Protein AF-A0A1X7V6F0-F1 (afdb_monomer_lite)

Secondary structure (DSSP, 8-state):
-PPPP--------TTPPPTTTS-HHHHHHHHHHH---SPPPTTT-HHHHHHHHHH--S---S-----------

pLDDT: mean 75.88, std 17.16, range [37.56, 95.56]

Foldseek 3Di:
DDDDDDDDDDDDDPPQDDPPPDDPVSNVVSCVVPDDLDQDDCVPCVPSNVVSVVPVPDDDPDDDDDDDPDDDD

Radius of gyration: 14.36 Å; chains: 1; bounding box: 34×31×32 Å

Sequence (73 aa):
MRGAPHYHILLWIENAPVVGIDCPKEVCSFIQDRITCHVPDSNTLPDLNFFVTKCKMHKCSKNNLFIKIIQNF

Structure (mmCIF, N/CA/C/O backbone):
data_AF-A0A1X7V6F0-F1
#
_entry.id   AF-A0A1X7V6F0-F1
#
loop_
_atom_site.group_PDB
_atom_site.id
_atom_site.type_symbol
_atom_site.label_atom_id
_atom_site.label_alt_id
_atom_site.label_comp_id
_atom_site.label_asym_id
_atom_site.label_entity_id
_atom_site.label_seq_id
_atom_site.pdbx_PDB_ins_code
_atom_site.Cartn_x
_atom_site.Cartn_y
_atom_site.Cartn_z
_atom_site.occupancy
_atom_site.B_iso_or_equiv
_atom_site.auth_seq_id
_atom_site.auth_comp_id
_atom_site.auth_asym_id
_atom_site.auth_atom_id
_atom_site.pdbx_PDB_model_num
ATOM 1 N N . MET A 1 1 ? 15.059 24.837 0.944 1.00 41.50 1 MET A N 1
ATOM 2 C CA . MET A 1 1 ? 14.202 23.716 1.392 1.00 41.50 1 MET A CA 1
ATOM 3 C C . MET A 1 1 ? 13.024 23.627 0.439 1.00 41.50 1 MET A C 1
ATOM 5 O O . MET A 1 1 ? 12.292 24.598 0.336 1.00 41.50 1 MET A O 1
ATOM 9 N N . ARG A 1 2 ? 12.879 22.543 -0.330 1.00 54.81 2 ARG A N 1
ATOM 10 C CA . ARG A 1 2 ? 11.647 22.301 -1.097 1.00 54.81 2 ARG A CA 1
ATOM 11 C C . ARG A 1 2 ? 10.743 21.446 -0.211 1.00 54.81 2 ARG A C 1
ATOM 13 O O . ARG A 1 2 ? 11.226 20.458 0.335 1.00 54.81 2 ARG A O 1
ATOM 20 N N . GLY A 1 3 ? 9.501 21.880 0.006 1.00 55.12 3 GLY A N 1
ATOM 21 C CA . GLY A 1 3 ? 8.523 21.123 0.790 1.00 55.12 3 GLY A CA 1
ATOM 22 C C . GLY A 1 3 ? 8.320 19.724 0.206 1.00 55.12 3 GLY A C 1
ATOM 23 O O . GLY A 1 3 ? 8.544 19.511 -0.987 1.00 55.12 3 GLY A O 1
ATOM 24 N N . ALA A 1 4 ? 7.935 18.765 1.047 1.00 56.41 4 ALA A N 1
ATOM 25 C CA . ALA A 1 4 ? 7.559 17.443 0.565 1.00 56.41 4 ALA A CA 1
ATOM 26 C C . ALA A 1 4 ? 6.399 17.579 -0.444 1.00 56.41 4 ALA A C 1
ATOM 28 O O . ALA A 1 4 ? 5.518 18.417 -0.228 1.00 56.41 4 ALA A O 1
ATOM 29 N N . PRO A 1 5 ? 6.386 16.803 -1.543 1.00 61.47 5 PRO A N 1
ATOM 30 C CA . PRO A 1 5 ? 5.236 16.768 -2.439 1.00 61.47 5 PRO A CA 1
ATOM 31 C C . PRO A 1 5 ? 3.971 16.454 -1.631 1.00 61.47 5 PRO A C 1
ATOM 33 O O . PRO A 1 5 ? 3.924 15.460 -0.909 1.00 61.47 5 PRO A O 1
ATOM 36 N N . HIS A 1 6 ? 2.976 17.336 -1.721 1.00 66.50 6 HIS A N 1
ATOM 37 C CA . HIS A 1 6 ? 1.743 17.264 -0.946 1.00 66.50 6 HIS A CA 1
ATOM 38 C C . HIS A 1 6 ? 0.570 17.083 -1.905 1.00 66.50 6 HIS A C 1
ATOM 40 O O . HIS A 1 6 ? 0.233 17.990 -2.664 1.00 66.50 6 HIS A O 1
ATOM 46 N N . TYR A 1 7 ? -0.023 15.895 -1.876 1.00 65.62 7 TYR A N 1
ATOM 47 C CA . TYR A 1 7 ? -1.198 15.547 -2.662 1.00 65.62 7 TYR A CA 1
ATOM 48 C C . TYR A 1 7 ? -2.336 15.191 -1.709 1.00 65.62 7 TYR A C 1
ATOM 50 O O . TYR A 1 7 ? -2.125 14.470 -0.734 1.00 65.62 7 TYR A O 1
ATOM 58 N N . HIS A 1 8 ? -3.536 15.685 -2.003 1.00 72.88 8 HIS A N 1
ATOM 59 C CA . HIS A 1 8 ? -4.762 15.267 -1.331 1.00 72.88 8 HIS A CA 1
ATOM 60 C C . HIS A 1 8 ? -5.491 14.271 -2.223 1.00 72.88 8 HIS A C 1
ATOM 62 O O . HIS A 1 8 ? -5.753 14.567 -3.387 1.00 72.88 8 HIS A O 1
ATOM 68 N N . ILE A 1 9 ? -5.808 13.098 -1.684 1.00 73.31 9 ILE A N 1
ATOM 69 C CA . ILE A 1 9 ? -6.568 12.062 -2.381 1.00 73.31 9 ILE A CA 1
ATOM 70 C C . ILE A 1 9 ? -7.564 11.482 -1.376 1.00 73.31 9 ILE A C 1
ATOM 72 O O . ILE A 1 9 ? -7.189 11.195 -0.240 1.00 73.31 9 ILE A O 1
ATOM 76 N N . LEU A 1 10 ? -8.818 11.320 -1.798 1.00 77.50 10 LEU A N 1
ATOM 77 C CA . LEU A 1 10 ? -9.839 10.582 -1.061 1.00 77.50 10 LEU A CA 1
ATOM 78 C C . LEU A 1 10 ? -10.130 9.286 -1.823 1.00 77.50 10 LEU A C 1
ATOM 80 O O . LEU A 1 10 ? -10.484 9.335 -3.000 1.00 77.50 10 LEU A O 1
ATOM 84 N N . LEU A 1 11 ? -9.946 8.142 -1.166 1.00 78.69 11 LEU A N 1
ATOM 85 C CA . LEU A 1 11 ? -10.167 6.816 -1.743 1.00 78.69 11 LEU A CA 1
ATOM 86 C C . LEU A 1 11 ? -11.112 6.028 -0.840 1.00 78.69 11 LEU A C 1
ATOM 88 O O . LEU A 1 11 ? -10.873 5.934 0.363 1.00 78.69 11 LEU A O 1
ATOM 92 N N . TRP A 1 12 ? -12.135 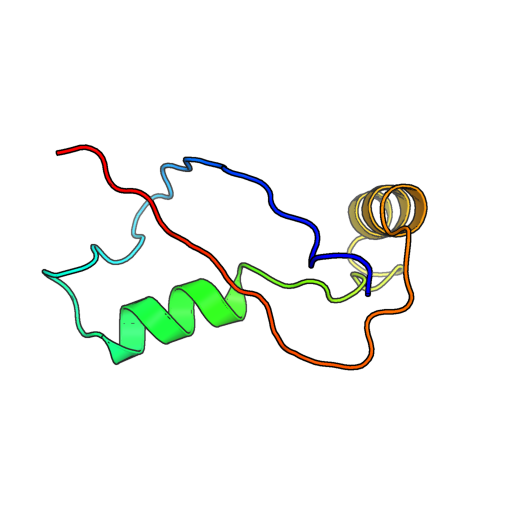5.420 -1.435 1.00 83.19 12 TRP A N 1
ATOM 93 C CA . TRP A 1 12 ? -12.938 4.393 -0.781 1.00 83.19 12 TRP A CA 1
ATOM 94 C C . TRP A 1 12 ? -12.375 3.034 -1.161 1.00 83.19 12 TRP A C 1
ATOM 96 O O . TRP A 1 12 ? -12.407 2.644 -2.326 1.00 83.19 12 TRP A O 1
ATOM 106 N N . ILE A 1 13 ? -11.809 2.347 -0.175 1.00 88.50 13 ILE A N 1
ATOM 107 C CA . ILE A 1 13 ? -11.221 1.025 -0.346 1.00 88.50 13 ILE A CA 1
ATOM 108 C C . ILE A 1 13 ? -12.069 0.060 0.469 1.00 88.50 13 ILE A C 1
ATOM 110 O O . ILE A 1 13 ? -12.280 0.266 1.664 1.00 88.50 13 ILE A O 1
ATOM 114 N N . GLU A 1 14 ? -12.570 -0.977 -0.191 1.00 91.06 14 GLU A N 1
ATOM 115 C CA . GLU A 1 14 ? -13.329 -2.030 0.468 1.00 91.06 14 GLU A CA 1
ATOM 116 C C . GLU A 1 14 ? -12.492 -2.662 1.592 1.00 91.06 14 GLU A C 1
ATOM 118 O O . GLU A 1 14 ? -11.307 -2.950 1.405 1.00 91.06 14 GLU A O 1
ATOM 123 N N . ASN A 1 15 ? -13.104 -2.867 2.761 1.00 89.69 15 ASN A N 1
ATOM 124 C CA . ASN A 1 15 ? -12.465 -3.449 3.949 1.00 89.69 15 ASN A CA 1
ATOM 125 C C . ASN A 1 15 ? -11.260 -2.656 4.499 1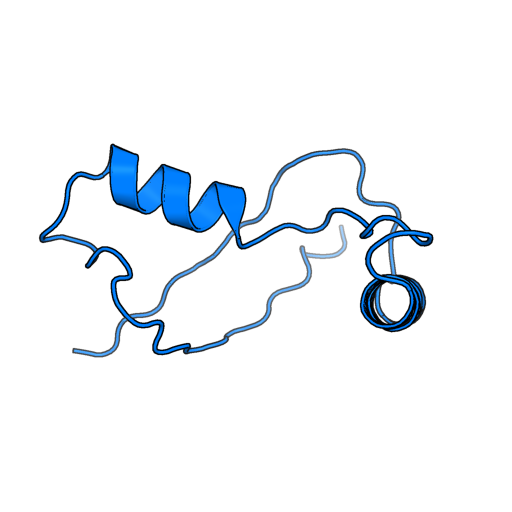.00 89.69 15 ASN A C 1
ATOM 127 O O . ASN A 1 15 ? -10.424 -3.217 5.209 1.00 89.69 15 ASN A O 1
ATOM 131 N N . ALA A 1 16 ? -11.135 -1.364 4.176 1.00 90.56 16 ALA A N 1
ATOM 132 C CA . ALA A 1 16 ? -10.146 -0.509 4.825 1.00 90.56 16 ALA A CA 1
ATOM 133 C C . ALA A 1 16 ? -10.544 -0.200 6.279 1.00 90.56 16 ALA A C 1
ATOM 135 O O . ALA A 1 16 ? -11.728 0.018 6.544 1.00 90.56 16 ALA A O 1
ATOM 136 N N . PRO A 1 17 ? -9.570 -0.129 7.205 1.00 91.44 17 PRO A N 1
ATOM 137 C CA . PRO A 1 17 ? -9.849 0.209 8.591 1.00 91.44 17 PRO A CA 1
ATOM 138 C C . PRO A 1 17 ? -10.301 1.669 8.717 1.00 91.44 17 PRO A C 1
ATOM 140 O O . PRO A 1 17 ? -9.793 2.568 8.037 1.00 91.44 17 PRO A O 1
ATOM 143 N N . VAL A 1 18 ? -11.243 1.915 9.619 1.00 88.69 18 VAL A N 1
ATOM 144 C CA . VAL A 1 18 ? -11.834 3.218 9.891 1.00 88.69 18 VAL A CA 1
ATOM 145 C C . VAL A 1 18 ? -11.081 3.899 11.030 1.00 88.69 18 VAL A C 1
ATOM 147 O O . VAL A 1 18 ? -11.041 3.432 12.169 1.00 88.69 18 VAL A O 1
ATOM 150 N N . VAL A 1 19 ? -10.488 5.052 10.721 1.00 85.69 19 VAL A N 1
ATOM 151 C CA . VAL A 1 19 ? -9.783 5.890 11.701 1.00 85.69 19 VAL A CA 1
ATOM 152 C C . VAL A 1 19 ? -10.724 6.264 12.850 1.00 85.69 19 VAL A C 1
ATOM 154 O O . VAL A 1 19 ? -11.833 6.735 12.620 1.00 85.69 19 VAL A O 1
ATOM 157 N N . GLY A 1 20 ? -10.268 6.075 14.091 1.00 88.25 20 GLY A N 1
ATOM 158 C CA . GLY A 1 20 ? -11.044 6.389 15.296 1.00 88.25 20 GLY A CA 1
ATOM 159 C C . GLY A 1 20 ? -12.055 5.314 15.709 1.00 88.25 20 GLY A C 1
ATOM 160 O O . GLY A 1 20 ? -12.632 5.438 16.786 1.00 88.25 20 GLY A O 1
ATOM 161 N N . ILE A 1 21 ? -12.234 4.266 14.898 1.00 93.62 21 ILE A N 1
ATOM 162 C CA . ILE A 1 21 ? -13.042 3.085 15.232 1.00 93.62 21 ILE A CA 1
ATOM 163 C C . ILE A 1 21 ? -12.127 1.872 15.407 1.00 93.62 21 ILE A C 1
ATOM 165 O O . ILE A 1 21 ? -12.103 1.269 16.478 1.00 93.62 21 ILE A O 1
ATOM 169 N N . ASP A 1 22 ? -11.345 1.549 14.376 1.00 94.06 22 ASP A N 1
ATOM 170 C CA . ASP A 1 22 ? -10.448 0.396 14.373 1.00 94.06 22 ASP A CA 1
ATOM 171 C C . ASP A 1 22 ? -9.129 0.681 15.101 1.00 94.06 22 ASP A C 1
ATOM 173 O O . ASP A 1 22 ? -8.764 1.827 15.397 1.00 94.06 22 ASP A O 1
ATOM 177 N N . CYS A 1 23 ? -8.382 -0.385 15.398 1.00 95.56 23 CYS A N 1
ATOM 178 C CA . CYS A 1 23 ? -7.150 -0.300 16.171 1.00 95.56 23 CYS A CA 1
ATOM 179 C C . CYS A 1 23 ? -6.122 0.625 15.484 1.00 95.56 23 CYS A C 1
ATOM 181 O O . CYS A 1 23 ? -5.805 0.425 14.307 1.00 95.56 23 CYS A O 1
ATOM 183 N N . PRO A 1 24 ? -5.491 1.576 16.209 1.00 92.06 24 PRO A N 1
ATOM 184 C CA . PRO A 1 24 ? -4.490 2.472 15.628 1.00 92.06 24 PRO A CA 1
ATOM 185 C C . PRO A 1 24 ? -3.347 1.738 14.925 1.00 92.06 24 PRO A C 1
ATOM 187 O O . PRO A 1 24 ? -2.820 2.216 13.925 1.00 92.06 24 PRO A O 1
ATOM 190 N N . LYS A 1 25 ? -2.967 0.558 15.426 1.00 93.19 25 LYS A N 1
ATOM 191 C CA . LYS A 1 25 ? -1.926 -0.264 14.806 1.00 93.19 25 LYS A CA 1
ATOM 192 C C . LYS A 1 25 ? -2.355 -0.782 13.433 1.00 93.19 25 LYS A C 1
ATOM 194 O O . LYS A 1 25 ? -1.551 -0.737 12.510 1.00 93.19 25 LYS A O 1
ATOM 199 N N . GLU A 1 26 ? -3.597 -1.236 13.292 1.00 92.19 26 GLU A N 1
ATOM 200 C CA . GLU A 1 26 ? -4.137 -1.738 12.023 1.00 92.19 26 GLU A CA 1
ATOM 201 C C . GLU A 1 26 ? -4.263 -0.611 11.002 1.00 92.19 26 GLU A C 1
ATOM 203 O O . GLU A 1 26 ? -3.807 -0.760 9.871 1.00 92.19 26 GLU A O 1
ATOM 208 N N . VAL A 1 27 ? -4.777 0.547 11.427 1.00 90.25 27 VAL A N 1
ATOM 209 C CA . VAL A 1 27 ? -4.833 1.765 10.608 1.00 90.25 27 VAL A CA 1
ATOM 210 C C . VAL A 1 27 ? -3.432 2.157 10.124 1.00 90.25 27 VAL A C 1
ATOM 212 O O . VAL A 1 27 ? -3.213 2.330 8.924 1.00 90.25 27 VAL A O 1
ATOM 215 N N . CYS A 1 28 ? -2.459 2.253 11.035 1.00 88.56 28 CYS A N 1
ATOM 216 C CA . CYS A 1 28 ? -1.084 2.615 10.695 1.00 88.56 28 CYS A CA 1
ATOM 217 C C . CYS A 1 28 ? -0.429 1.602 9.748 1.00 88.56 28 CYS A C 1
ATOM 219 O O . CYS A 1 28 ? 0.196 2.011 8.771 1.00 88.56 28 CYS A O 1
ATOM 221 N N . SER A 1 29 ? -0.581 0.299 10.000 1.00 90.38 29 SER A N 1
ATOM 222 C CA . SER A 1 29 ? -0.053 -0.753 9.124 1.00 90.38 29 SER A CA 1
ATOM 223 C C . SER A 1 29 ? -0.693 -0.710 7.738 1.00 90.38 29 SER A C 1
ATOM 225 O O . SER A 1 29 ? 0.020 -0.699 6.739 1.00 90.38 29 SER A O 1
ATOM 227 N N . PHE A 1 30 ? -2.020 -0.584 7.658 1.00 89.62 30 PHE A N 1
ATOM 228 C CA . PHE A 1 30 ? -2.737 -0.508 6.387 1.00 89.62 30 PHE A CA 1
ATOM 229 C C . PHE A 1 30 ? -2.237 0.646 5.510 1.00 89.62 30 PHE A C 1
ATOM 231 O O . PHE A 1 30 ? -2.017 0.462 4.310 1.00 89.62 30 PHE A O 1
ATOM 238 N N . ILE A 1 31 ? -2.031 1.820 6.119 1.00 86.38 31 ILE A N 1
ATOM 239 C CA . ILE A 1 31 ? -1.485 3.006 5.454 1.00 86.38 31 ILE A CA 1
ATOM 240 C C . ILE A 1 31 ? -0.038 2.765 5.011 1.00 86.38 31 ILE A C 1
ATOM 242 O O . ILE A 1 31 ? 0.297 3.019 3.855 1.00 86.38 31 ILE A O 1
ATOM 246 N N . GLN A 1 32 ? 0.811 2.274 5.917 1.00 83.44 32 GLN A N 1
ATOM 247 C CA . GLN A 1 32 ? 2.239 2.068 5.673 1.00 83.44 32 GLN A CA 1
ATOM 248 C C . GLN A 1 32 ? 2.508 1.061 4.545 1.00 83.44 32 GLN A C 1
ATOM 250 O O . GLN A 1 32 ? 3.464 1.239 3.787 1.00 83.44 32 GLN A O 1
ATOM 255 N N . ASP A 1 33 ? 1.668 0.033 4.424 1.00 86.06 33 ASP A N 1
ATOM 256 C CA . ASP A 1 33 ? 1.805 -1.017 3.413 1.00 86.06 33 ASP A CA 1
ATOM 257 C C . ASP A 1 33 ? 1.388 -0.548 2.014 1.00 86.06 33 ASP A C 1
ATOM 259 O O . ASP A 1 33 ? 1.941 -0.997 1.010 1.00 86.06 33 ASP A O 1
ATOM 263 N N . ARG A 1 34 ? 0.394 0.344 1.927 1.00 84.38 34 ARG A N 1
ATOM 264 C CA . ARG A 1 34 ? -0.233 0.729 0.649 1.00 84.38 34 ARG A CA 1
ATOM 265 C C . ARG A 1 34 ? 0.247 2.063 0.113 1.00 84.38 34 ARG A C 1
ATOM 267 O O . ARG A 1 34 ? 0.281 2.249 -1.101 1.00 84.38 34 ARG A O 1
ATOM 274 N N . ILE A 1 35 ? 0.610 2.998 0.986 1.00 83.50 35 ILE A N 1
ATOM 275 C CA . ILE A 1 35 ? 0.998 4.340 0.572 1.00 83.50 35 ILE A CA 1
ATOM 276 C C . ILE A 1 35 ? 2.507 4.507 0.747 1.00 83.50 35 ILE A C 1
ATOM 278 O O . ILE A 1 35 ? 3.032 4.625 1.852 1.00 83.50 35 ILE A O 1
ATOM 282 N N . THR A 1 36 ? 3.228 4.525 -0.374 1.00 78.56 36 THR A N 1
ATOM 283 C CA . THR A 1 36 ? 4.693 4.551 -0.387 1.00 78.56 36 THR A CA 1
ATOM 284 C C . THR A 1 36 ? 5.242 5.417 -1.516 1.00 78.56 36 THR A C 1
ATOM 286 O O . THR A 1 36 ? 4.666 5.512 -2.596 1.00 78.56 36 THR A O 1
ATOM 289 N N . CYS A 1 37 ? 6.402 6.031 -1.272 1.00 74.62 37 CYS A 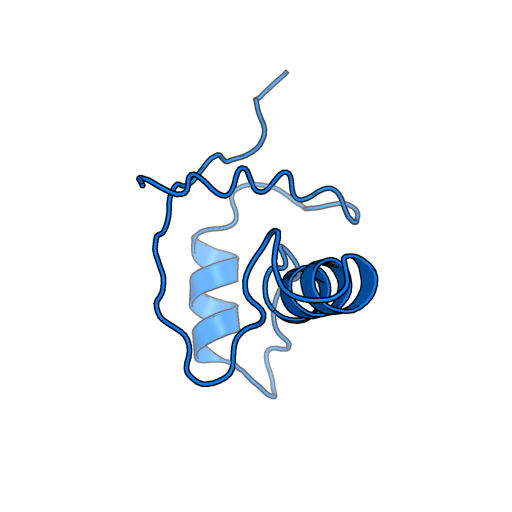N 1
ATOM 290 C CA . CYS A 1 37 ? 7.194 6.740 -2.285 1.00 74.62 37 CYS A CA 1
ATOM 291 C C . CYS A 1 37 ? 8.267 5.844 -2.935 1.00 74.62 37 CYS A C 1
ATOM 293 O O . CYS A 1 37 ? 9.145 6.343 -3.663 1.00 74.62 37 CYS A O 1
ATOM 295 N N . HIS A 1 38 ? 8.265 4.543 -2.618 1.00 79.06 38 HIS A N 1
ATOM 296 C CA . HIS A 1 38 ? 9.164 3.579 -3.240 1.00 79.06 38 HIS A CA 1
ATOM 297 C C . HIS A 1 38 ? 8.872 3.468 -4.732 1.00 79.06 38 HIS A C 1
ATOM 299 O O . HIS A 1 38 ? 7.727 3.547 -5.167 1.00 79.06 38 HIS A O 1
ATOM 305 N N . VAL A 1 39 ? 9.940 3.322 -5.515 1.00 84.12 39 VAL A N 1
ATOM 306 C CA . VAL A 1 39 ? 9.790 3.025 -6.938 1.00 84.12 39 VAL A CA 1
ATOM 307 C C . VAL A 1 39 ? 9.371 1.554 -7.034 1.00 84.12 39 VAL A C 1
ATOM 309 O O . VAL A 1 39 ? 10.074 0.723 -6.455 1.00 84.12 39 VAL A O 1
ATOM 312 N N . PRO A 1 40 ? 8.246 1.232 -7.695 1.00 88.19 40 PRO A N 1
ATOM 313 C CA . PRO A 1 40 ? 7.821 -0.149 -7.908 1.00 88.19 40 PRO A CA 1
ATOM 314 C C . PRO A 1 40 ? 8.887 -0.944 -8.663 1.00 88.19 40 PRO A C 1
ATOM 316 O O . PRO A 1 40 ? 9.656 -0.365 -9.428 1.00 88.19 40 PRO A O 1
ATOM 319 N N . ASP A 1 41 ? 8.933 -2.260 -8.491 1.00 89.75 41 ASP A N 1
ATOM 320 C CA . ASP A 1 41 ? 9.848 -3.104 -9.260 1.00 89.75 41 ASP A CA 1
ATOM 321 C C . ASP A 1 41 ? 9.434 -3.139 -10.744 1.00 89.75 41 ASP A C 1
ATOM 323 O O . ASP A 1 41 ? 8.258 -3.307 -11.072 1.00 89.75 41 ASP A O 1
ATOM 327 N N . SER A 1 42 ? 10.398 -2.957 -11.649 1.00 92.69 42 SER A N 1
ATOM 328 C CA . SER A 1 42 ? 10.137 -2.846 -13.090 1.00 92.69 42 SER A CA 1
ATOM 329 C C . SER A 1 42 ? 9.743 -4.164 -13.754 1.00 92.69 42 SER A C 1
ATOM 331 O O . SER A 1 42 ? 9.194 -4.132 -14.849 1.00 92.69 42 SER A O 1
ATOM 333 N N . ASN A 1 43 ? 10.024 -5.309 -13.128 1.00 95.44 43 ASN A N 1
ATOM 334 C CA . ASN A 1 43 ? 9.669 -6.623 -13.665 1.00 95.44 43 ASN A CA 1
ATOM 335 C C . ASN A 1 43 ? 8.254 -7.034 -13.242 1.00 95.44 43 ASN A C 1
ATOM 337 O O . ASN A 1 43 ? 7.561 -7.706 -13.998 1.00 95.44 43 ASN A O 1
ATOM 341 N N . THR A 1 44 ? 7.825 -6.634 -12.041 1.00 94.38 44 THR A N 1
ATOM 342 C CA . THR A 1 44 ? 6.500 -6.988 -11.500 1.00 94.38 44 THR A CA 1
ATOM 343 C C . THR A 1 44 ? 5.418 -5.958 -11.816 1.00 94.38 44 THR A C 1
ATOM 345 O O . THR A 1 44 ? 4.276 -6.336 -12.061 1.00 94.38 44 THR A O 1
ATOM 348 N N . LEU A 1 45 ? 5.753 -4.663 -11.828 1.00 92.25 45 LEU A N 1
ATOM 349 C CA . LEU A 1 45 ? 4.810 -3.561 -12.045 1.00 92.25 45 LEU A CA 1
ATOM 350 C C . LEU A 1 45 ? 5.386 -2.543 -13.049 1.00 92.25 45 LEU A C 1
ATOM 352 O O . LEU A 1 45 ? 5.637 -1.391 -12.677 1.00 92.25 45 LEU A O 1
ATOM 356 N N . PRO A 1 46 ? 5.610 -2.939 -14.317 1.00 93.75 46 PRO A N 1
ATOM 357 C CA . PRO A 1 46 ? 6.317 -2.124 -15.308 1.00 93.75 46 PRO A CA 1
ATOM 358 C C . PRO A 1 46 ? 5.634 -0.778 -15.579 1.00 93.75 46 PRO A C 1
ATOM 360 O O . PRO A 1 46 ? 6.302 0.256 -15.575 1.00 93.75 46 PRO A O 1
ATOM 363 N N . ASP A 1 47 ? 4.308 -0.760 -15.730 1.00 92.94 47 ASP A N 1
ATOM 364 C CA . A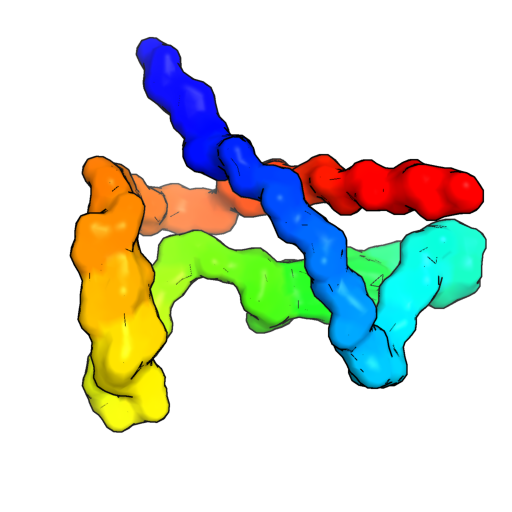SP A 1 47 ? 3.560 0.475 -15.997 1.00 92.94 47 ASP A CA 1
ATOM 365 C C . ASP A 1 47 ? 3.618 1.434 -14.806 1.00 92.94 47 ASP A C 1
ATOM 367 O O . ASP A 1 47 ? 3.896 2.626 -14.957 1.00 92.94 47 ASP A O 1
ATOM 371 N N . LEU A 1 48 ? 3.418 0.913 -13.591 1.00 86.88 48 LEU A N 1
ATOM 372 C CA . LEU A 1 48 ? 3.484 1.724 -12.378 1.00 86.88 48 LEU A CA 1
ATOM 373 C C . LEU A 1 48 ? 4.904 2.256 -12.155 1.00 86.88 48 LEU A C 1
ATOM 375 O O . LEU A 1 48 ? 5.071 3.419 -11.790 1.00 86.88 48 LEU A O 1
ATOM 379 N N . ASN A 1 49 ? 5.931 1.440 -12.415 1.00 91.06 49 ASN A N 1
ATOM 380 C CA . ASN A 1 49 ? 7.323 1.879 -12.401 1.00 91.06 49 ASN A CA 1
ATOM 381 C C . ASN A 1 49 ? 7.547 3.019 -13.403 1.00 91.06 49 ASN A C 1
ATOM 383 O O . ASN A 1 49 ? 8.120 4.043 -13.024 1.00 91.06 49 ASN A O 1
ATOM 387 N N . PHE A 1 50 ? 7.060 2.882 -14.638 1.00 90.25 50 PHE A N 1
ATOM 388 C CA . PHE A 1 50 ? 7.189 3.906 -15.671 1.00 90.25 50 PHE A CA 1
ATOM 389 C C . PHE A 1 50 ? 6.555 5.233 -15.235 1.00 90.25 50 PHE A C 1
ATOM 391 O O . PHE A 1 50 ? 7.226 6.270 -15.256 1.00 90.25 50 PHE A O 1
ATOM 398 N N . PHE A 1 51 ? 5.302 5.211 -14.769 1.00 86.62 51 PHE A N 1
ATOM 399 C CA . PHE A 1 51 ? 4.603 6.415 -14.306 1.00 86.62 51 PHE A CA 1
ATOM 400 C C . PHE A 1 51 ? 5.277 7.049 -13.088 1.00 86.62 51 PHE A C 1
ATOM 402 O O . PHE A 1 51 ? 5.528 8.256 -13.078 1.00 86.62 51 PHE A O 1
ATOM 409 N N . VAL A 1 52 ? 5.619 6.250 -12.073 1.00 82.81 52 VAL A N 1
ATOM 410 C CA . VAL A 1 52 ? 6.281 6.754 -10.863 1.00 82.81 52 VAL A CA 1
ATOM 411 C C . VAL A 1 52 ? 7.643 7.345 -11.209 1.00 82.81 52 VAL A C 1
ATOM 413 O O . VAL A 1 52 ? 7.957 8.433 -10.741 1.00 82.81 52 VAL A O 1
ATOM 416 N N . THR A 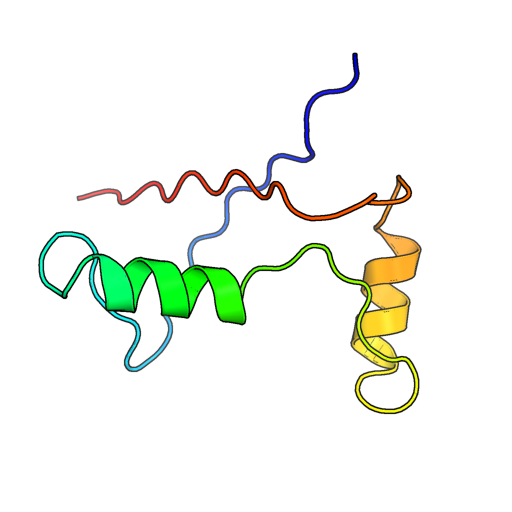1 53 ? 8.436 6.696 -12.062 1.00 83.94 53 THR A N 1
ATOM 417 C CA . THR A 1 53 ? 9.753 7.200 -12.481 1.00 83.94 53 THR A CA 1
ATOM 418 C C . THR A 1 53 ? 9.637 8.504 -13.269 1.00 83.94 53 THR A C 1
ATOM 420 O O . THR A 1 53 ? 10.426 9.420 -13.046 1.00 83.94 53 THR A O 1
ATOM 423 N N . LYS A 1 54 ? 8.623 8.636 -14.133 1.00 84.19 54 LYS A N 1
ATOM 424 C CA . LYS A 1 54 ? 8.311 9.880 -14.858 1.00 84.19 54 LYS A CA 1
ATOM 425 C C . LYS A 1 54 ? 7.928 11.033 -13.927 1.00 84.19 54 LYS A C 1
ATOM 427 O O . LYS A 1 54 ? 8.360 12.160 -14.151 1.00 84.19 54 LYS A O 1
ATOM 432 N N . CYS A 1 55 ? 7.109 10.764 -12.912 1.00 76.12 55 CYS A N 1
ATOM 433 C CA . CYS A 1 55 ? 6.555 11.792 -12.026 1.00 76.12 55 CYS A CA 1
ATOM 434 C C . CYS A 1 55 ? 7.452 12.107 -10.818 1.00 76.12 55 CYS A C 1
ATOM 436 O O . CYS A 1 55 ? 7.324 13.162 -10.193 1.00 76.12 55 CYS A O 1
ATOM 438 N N . LYS A 1 56 ? 8.370 11.206 -10.458 1.00 71.56 56 LYS A N 1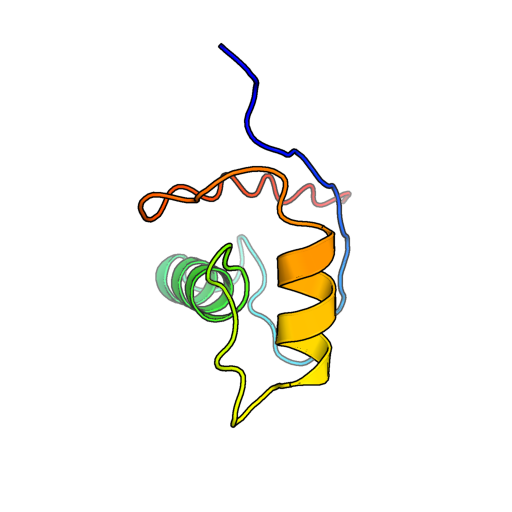
ATOM 439 C CA . LYS A 1 56 ? 9.256 11.364 -9.305 1.00 71.56 56 LYS A CA 1
ATOM 440 C C . LYS A 1 56 ? 10.363 12.368 -9.611 1.00 71.56 56 LYS A C 1
ATOM 442 O O . LYS A 1 56 ? 11.412 12.037 -10.148 1.00 71.56 56 LYS A O 1
ATOM 447 N N . MET A 1 57 ? 10.154 13.607 -9.177 1.00 67.25 57 MET A N 1
ATOM 448 C CA . MET A 1 57 ? 11.102 14.708 -9.396 1.00 67.25 57 MET A CA 1
ATOM 449 C C . MET A 1 57 ? 12.381 14.624 -8.538 1.00 67.25 57 MET A C 1
ATOM 451 O O . MET A 1 57 ? 13.340 15.350 -8.794 1.00 67.25 57 MET A O 1
ATOM 455 N N . HIS A 1 58 ? 12.416 13.767 -7.507 1.00 69.31 58 HIS A N 1
ATOM 456 C CA . HIS A 1 58 ? 13.525 13.692 -6.548 1.00 69.31 58 HIS A CA 1
ATOM 457 C C . HIS A 1 58 ? 13.853 12.251 -6.123 1.00 69.31 58 HIS A C 1
ATOM 459 O O . HIS A 1 58 ? 12.963 11.419 -5.925 1.00 69.31 58 HIS A O 1
ATOM 465 N N . LYS A 1 59 ? 15.146 11.959 -5.905 1.00 62.78 59 LYS A N 1
ATOM 466 C CA . LYS A 1 59 ? 15.590 10.704 -5.279 1.00 62.78 59 LYS A CA 1
ATOM 467 C C . LYS A 1 59 ? 15.106 10.675 -3.827 1.00 62.78 59 LYS A C 1
ATOM 469 O O . LYS A 1 59 ? 15.582 11.434 -2.992 1.00 62.78 59 LYS A O 1
ATOM 474 N N . CYS A 1 60 ? 14.145 9.803 -3.535 1.00 62.69 60 CYS A N 1
ATOM 475 C CA . CYS A 1 60 ? 13.674 9.573 -2.173 1.00 62.69 60 CYS A CA 1
ATOM 476 C C . CYS A 1 60 ? 14.696 8.693 -1.440 1.00 62.69 60 CYS A C 1
ATOM 478 O O . CYS A 1 60 ? 14.862 7.526 -1.791 1.00 62.69 60 CYS A O 1
ATOM 480 N N . SER A 1 61 ? 15.387 9.249 -0.445 1.00 54.44 61 SER A N 1
ATOM 481 C CA . SER A 1 61 ? 16.296 8.517 0.439 1.00 54.44 61 SER A CA 1
ATOM 482 C C . SER A 1 61 ? 15.552 8.104 1.712 1.00 54.44 61 SER A C 1
ATOM 484 O O . SER A 1 61 ? 15.740 8.709 2.756 1.00 54.44 61 SER A O 1
ATOM 486 N N . LYS A 1 62 ? 14.694 7.085 1.597 1.00 51.41 62 LYS A N 1
ATOM 487 C CA . LYS A 1 62 ? 13.964 6.413 2.691 1.00 51.41 62 LYS A CA 1
ATOM 488 C C . LYS A 1 62 ? 12.991 7.276 3.529 1.00 51.41 62 LYS A C 1
ATOM 490 O O . LYS A 1 62 ? 13.345 8.261 4.160 1.00 51.41 62 LYS A O 1
ATOM 495 N N . ASN A 1 63 ? 11.750 6.784 3.544 1.00 51.44 63 ASN A N 1
ATOM 496 C CA . ASN A 1 63 ? 10.716 6.852 4.582 1.00 51.44 63 ASN A CA 1
ATOM 497 C C . ASN A 1 63 ? 10.554 8.170 5.340 1.00 51.44 63 ASN A C 1
ATOM 499 O O . ASN A 1 63 ? 11.032 8.297 6.456 1.00 51.44 63 ASN A O 1
ATOM 503 N N . ASN A 1 64 ? 9.777 9.086 4.764 1.00 43.62 64 ASN A N 1
ATOM 504 C CA . ASN A 1 64 ? 8.890 9.970 5.520 1.00 43.62 64 ASN A CA 1
ATOM 505 C C . ASN A 1 64 ? 7.759 10.395 4.587 1.00 43.62 64 ASN A C 1
ATOM 507 O O . ASN A 1 64 ? 7.900 11.342 3.811 1.00 43.62 64 ASN A O 1
ATOM 511 N N . LEU A 1 65 ? 6.659 9.645 4.612 1.00 52.62 65 LEU A N 1
ATOM 512 C CA . LEU A 1 65 ? 5.440 10.049 3.937 1.00 52.62 65 LEU A CA 1
ATOM 513 C C . LEU A 1 65 ? 4.513 10.679 4.975 1.00 52.62 65 LEU A C 1
ATOM 515 O O . LEU A 1 65 ? 3.954 9.994 5.824 1.00 52.62 65 LEU A O 1
ATOM 519 N N . PHE A 1 66 ? 4.375 12.000 4.912 1.00 46.25 66 PHE A N 1
ATOM 520 C CA . PHE A 1 66 ? 3.384 12.718 5.702 1.00 46.25 66 PHE A CA 1
ATOM 521 C C . PHE A 1 66 ? 2.050 12.664 4.963 1.00 46.25 66 PHE A C 1
ATOM 523 O O . PHE A 1 66 ? 1.820 13.431 4.030 1.00 46.25 66 PHE A O 1
ATOM 530 N N . ILE A 1 67 ? 1.180 11.740 5.368 1.00 53.50 67 ILE A N 1
ATOM 531 C CA . ILE A 1 67 ? -0.193 11.670 4.866 1.00 53.50 67 ILE A CA 1
ATOM 532 C C . ILE A 1 67 ? -1.079 12.387 5.866 1.00 53.50 67 ILE A C 1
ATOM 534 O O . ILE A 1 67 ? -1.283 11.920 6.985 1.00 53.50 67 ILE A O 1
ATOM 538 N N . LYS A 1 68 ? -1.629 13.526 5.454 1.00 46.97 68 LYS A N 1
ATOM 539 C CA . LYS A 1 68 ? -2.721 14.161 6.180 1.00 46.97 68 LYS A CA 1
ATOM 540 C C . LYS A 1 68 ? -4.026 13.594 5.626 1.00 46.97 68 LYS A C 1
ATOM 542 O O . LYS A 1 68 ? -4.517 14.065 4.603 1.00 46.97 68 LYS A O 1
ATOM 547 N N . ILE A 1 69 ? -4.553 12.554 6.271 1.00 54.00 69 ILE A N 1
ATOM 548 C CA . ILE A 1 69 ? -5.899 12.053 5.976 1.00 54.00 69 ILE A CA 1
ATOM 549 C C . ILE A 1 69 ? -6.875 13.118 6.483 1.00 54.00 69 ILE A C 1
ATOM 551 O O . ILE A 1 69 ? -7.014 13.315 7.687 1.00 54.00 69 ILE A O 1
ATOM 555 N N . ILE A 1 70 ? -7.491 13.860 5.563 1.00 46.72 70 ILE A N 1
ATOM 556 C CA . ILE A 1 70 ? -8.585 14.779 5.881 1.00 46.72 70 ILE A CA 1
ATOM 557 C C . ILE A 1 70 ? -9.872 13.972 5.728 1.00 46.72 70 ILE A C 1
ATOM 559 O O . ILE A 1 70 ? -10.295 13.698 4.607 1.00 46.72 70 ILE A O 1
ATOM 563 N N . GLN A 1 71 ? -10.471 13.566 6.845 1.00 46.19 71 GLN A N 1
ATOM 564 C CA . GLN A 1 71 ? -11.866 13.134 6.852 1.00 46.19 71 GLN A CA 1
ATOM 565 C C . GLN A 1 71 ? -12.733 14.391 6.956 1.00 46.19 71 GLN A C 1
ATOM 567 O O . GLN A 1 71 ? -12.582 15.169 7.897 1.00 46.19 71 GLN A O 1
ATOM 572 N N . ASN A 1 72 ? -13.599 14.614 5.968 1.00 37.56 72 ASN A N 1
ATOM 573 C CA . ASN A 1 72 ? -14.783 15.434 6.196 1.00 37.56 72 ASN A CA 1
ATOM 574 C C . ASN A 1 72 ? -15.820 14.527 6.867 1.00 37.56 72 ASN A C 1
ATOM 576 O O . ASN A 1 72 ? -16.028 13.406 6.398 1.00 37.56 72 ASN A O 1
ATOM 580 N N . PHE A 1 73 ? -16.371 15.013 7.980 1.00 39.44 73 PHE A N 1
ATOM 581 C CA . PHE A 1 73 ? -17.517 14.434 8.680 1.00 39.44 73 PHE A CA 1
ATOM 582 C C . PHE A 1 73 ? -18.762 14.427 7.791 1.00 39.44 73 PHE A C 1
ATOM 584 O O . PHE A 1 73 ? -18.899 15.372 6.976 1.00 39.44 73 PHE A O 1
#

Organism: Amphimedon queenslandica (NCBI:txid400682)